Protein AF-A0A1G0K2V5-F1 (afdb_monomer_lite)

Secondary structure (DSSP, 8-state):
-EEEEEE--S---------PPPPPSSBTTTB-SSHHHHHHHHHHHHHT----SSS--SEEEEE-S-HHHHHHHHHHHHHTTGGGGGG---EEE-

Sequence (94 aa):
MGVIMALINGDIRLSGLGGSVRRPAVAGSFYPADPGLLAENLKLLLEQTHPAGQGMPKMLIAPHAGYVYSGPVAASAYALLRARAALIRRVVLL

Foldseek 3Di:
DWKKKFFDPDDDDPPDDPDDDDDDPQDPPQADVDPVRRVVLLVVLLVPEDAPDDDQDRMFIAHDGRCVVGVNVRSSRVNSCVVPVVSGPDMDID

Structure (mmCIF, N/CA/C/O backbone):
data_AF-A0A1G0K2V5-F1
#
_entry.id   AF-A0A1G0K2V5-F1
#
loop_
_atom_site.group_PDB
_atom_site.id
_atom_site.type_symbol
_atom_site.label_atom_id
_atom_site.label_alt_id
_atom_site.label_comp_id
_atom_site.label_asym_id
_atom_site.label_entity_id
_atom_site.label_seq_id
_atom_site.pdbx_PDB_ins_code
_atom_site.Cartn_x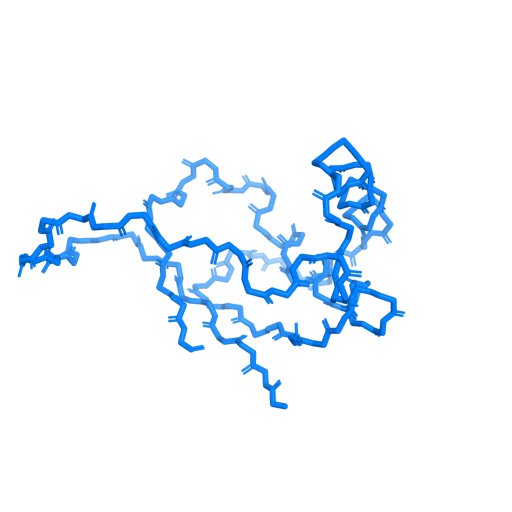
_atom_site.Cartn_y
_atom_site.Cartn_z
_atom_site.occupancy
_atom_site.B_iso_or_equiv
_atom_site.auth_seq_id
_atom_site.auth_comp_id
_atom_site.auth_asym_id
_atom_site.auth_atom_id
_atom_site.pdbx_PDB_model_num
ATOM 1 N N . MET A 1 1 ? -5.814 11.304 -9.568 1.00 42.03 1 MET A N 1
ATOM 2 C CA . MET A 1 1 ? -7.080 10.960 -8.889 1.00 42.03 1 MET A CA 1
ATOM 3 C C . MET A 1 1 ? -6.745 9.951 -7.792 1.00 42.03 1 MET A C 1
ATOM 5 O O . MET A 1 1 ? -5.641 9.430 -7.815 1.00 42.03 1 MET A O 1
ATOM 9 N N . GLY A 1 2 ? -7.550 9.792 -6.745 1.00 51.84 2 GLY A N 1
ATOM 10 C CA . GLY A 1 2 ? -7.268 8.834 -5.662 1.00 51.84 2 GLY A CA 1
ATOM 11 C C . GLY A 1 2 ? -7.980 7.514 -5.930 1.00 51.84 2 GLY A C 1
ATOM 12 O O . GLY A 1 2 ? -9.035 7.526 -6.552 1.00 51.84 2 GLY A O 1
ATOM 13 N N . VAL A 1 3 ? -7.422 6.397 -5.477 1.00 64.75 3 VAL A N 1
ATOM 14 C CA . VAL A 1 3 ? -8.158 5.134 -5.363 1.00 64.75 3 VAL A CA 1
ATOM 15 C C . VAL A 1 3 ? -8.848 5.118 -4.005 1.00 64.75 3 VAL A C 1
ATOM 17 O O . VAL A 1 3 ? -8.239 5.452 -2.982 1.00 64.75 3 VAL A O 1
ATOM 20 N N . ILE A 1 4 ? -10.129 4.755 -4.001 1.00 66.25 4 ILE A N 1
ATOM 21 C CA . ILE A 1 4 ? -10.936 4.683 -2.783 1.00 66.25 4 ILE A CA 1
ATOM 22 C C . ILE A 1 4 ? -11.072 3.212 -2.388 1.00 66.25 4 ILE A C 1
ATOM 24 O O . ILE A 1 4 ? -11.493 2.371 -3.178 1.00 66.25 4 ILE A O 1
ATOM 28 N N . MET A 1 5 ? -10.714 2.897 -1.146 1.00 79.81 5 MET A N 1
ATOM 29 C CA . MET A 1 5 ? -10.815 1.558 -0.572 1.00 79.81 5 MET A CA 1
ATOM 30 C C . MET A 1 5 ? -11.838 1.576 0.563 1.00 79.81 5 MET A C 1
ATOM 32 O O . MET A 1 5 ? -11.614 2.213 1.590 1.00 79.81 5 MET A O 1
ATOM 36 N N . ALA A 1 6 ? -12.945 0.853 0.418 1.00 68.12 6 ALA A N 1
ATOM 37 C CA . ALA A 1 6 ? -13.927 0.652 1.481 1.00 68.12 6 ALA A CA 1
ATOM 38 C C . ALA A 1 6 ? -13.705 -0.694 2.195 1.00 68.12 6 ALA A C 1
ATOM 40 O O . ALA A 1 6 ? -13.495 -1.730 1.559 1.00 68.12 6 ALA A O 1
ATOM 41 N N . LEU A 1 7 ? -13.770 -0.679 3.529 1.00 75.00 7 LEU A N 1
ATOM 42 C CA . LEU A 1 7 ? -13.586 -1.840 4.403 1.00 75.00 7 LEU A CA 1
ATOM 43 C C . LEU A 1 7 ? -14.935 -2.286 4.957 1.00 75.00 7 LEU A C 1
ATOM 45 O O . LEU A 1 7 ? -15.555 -1.586 5.763 1.00 75.00 7 LEU A O 1
ATOM 49 N N . ILE A 1 8 ? -15.398 -3.457 4.528 1.00 64.38 8 ILE A N 1
ATOM 50 C CA . ILE A 1 8 ? -16.779 -3.881 4.765 1.00 64.38 8 ILE A CA 1
ATOM 51 C C . ILE A 1 8 ? -16.810 -5.081 5.707 1.00 64.38 8 ILE A C 1
ATOM 53 O O . ILE A 1 8 ? -16.322 -6.166 5.395 1.00 64.38 8 ILE A O 1
ATOM 57 N N . ASN A 1 9 ? -17.455 -4.890 6.858 1.00 55.88 9 ASN A N 1
ATOM 58 C CA . ASN A 1 9 ? -17.807 -5.958 7.791 1.00 55.88 9 ASN A CA 1
ATOM 59 C C . ASN A 1 9 ? -19.282 -6.336 7.563 1.00 55.88 9 ASN A C 1
ATOM 61 O O . ASN A 1 9 ? -20.144 -5.903 8.318 1.00 55.88 9 ASN A O 1
ATOM 65 N N . GLY A 1 10 ? -19.591 -7.064 6.485 1.00 58.44 10 GLY A N 1
ATOM 66 C CA . GLY A 1 10 ? -20.970 -7.445 6.138 1.00 58.44 10 GLY A CA 1
ATOM 67 C C . GLY A 1 10 ? -21.080 -8.196 4.808 1.00 58.44 10 GLY A C 1
ATOM 68 O O . GLY A 1 10 ? -20.112 -8.228 4.048 1.00 58.44 10 GLY A O 1
ATOM 69 N N . ASP A 1 11 ? -22.240 -8.810 4.538 1.00 53.56 11 ASP A N 1
ATOM 70 C CA . ASP A 1 11 ? -22.451 -9.718 3.405 1.00 53.56 11 ASP A CA 1
ATOM 71 C C . ASP A 1 11 ? -22.791 -9.038 2.074 1.00 53.56 11 ASP A C 1
ATOM 73 O O . ASP A 1 11 ? -23.948 -8.964 1.679 1.00 53.56 11 ASP A O 1
ATOM 77 N N . ILE A 1 12 ? -21.767 -8.606 1.329 1.00 59.84 12 ILE A N 1
ATOM 78 C CA . ILE A 1 12 ? -21.913 -8.349 -0.113 1.00 59.84 12 ILE A CA 1
ATOM 79 C C . ILE A 1 12 ? -21.734 -9.674 -0.856 1.00 59.84 12 ILE A C 1
ATOM 81 O O . ILE A 1 12 ? -20.644 -10.253 -0.846 1.00 59.84 12 ILE A O 1
ATOM 85 N N . ARG A 1 13 ? -22.808 -10.166 -1.485 1.00 54.66 13 ARG A N 1
ATOM 86 C CA . ARG A 1 13 ? -22.769 -11.339 -2.366 1.00 54.66 13 ARG A CA 1
ATOM 87 C C . ARG A 1 13 ? -22.438 -10.897 -3.791 1.00 54.66 13 ARG A C 1
ATOM 89 O O . ARG A 1 13 ? -23.297 -10.383 -4.495 1.00 54.66 13 ARG A O 1
ATOM 96 N N . LEU A 1 14 ? -21.199 -11.127 -4.221 1.00 59.81 14 LEU A N 1
ATOM 97 C CA . LEU A 1 14 ? -20.811 -11.051 -5.633 1.00 59.81 14 LEU A CA 1
ATOM 98 C C . LEU A 1 14 ? -21.206 -12.373 -6.311 1.00 59.81 14 LEU A C 1
ATOM 100 O O . LEU A 1 14 ? -20.391 -13.280 -6.458 1.00 59.81 14 LEU A O 1
ATOM 104 N N . SER A 1 15 ? -22.484 -12.538 -6.646 1.00 46.75 15 SER A N 1
ATOM 105 C CA . SER A 1 15 ? -22.954 -13.711 -7.388 1.00 46.75 15 SER A CA 1
ATOM 106 C C . SER A 1 15 ? -22.590 -13.572 -8.870 1.00 46.75 15 SER A C 1
ATOM 108 O O . SER A 1 15 ? -23.230 -12.788 -9.567 1.00 46.75 15 SER A O 1
ATOM 110 N N . GLY A 1 16 ? -21.590 -14.329 -9.351 1.00 55.62 16 GLY A N 1
ATOM 111 C CA . GLY A 1 16 ? -21.422 -14.568 -10.797 1.00 55.62 16 GLY A CA 1
ATOM 112 C C . GLY A 1 16 ? -20.016 -14.562 -11.417 1.00 55.62 16 GLY A C 1
ATOM 113 O O . GLY A 1 16 ? -19.903 -14.138 -12.560 1.00 55.62 16 GLY A O 1
ATOM 114 N N . LEU A 1 17 ? -18.942 -15.024 -10.760 1.00 59.47 17 LEU A N 1
ATOM 115 C CA . LEU A 1 17 ? -17.610 -15.062 -11.398 1.00 59.47 17 LEU A CA 1
ATOM 116 C C . LEU A 1 17 ? -17.007 -16.474 -11.431 1.00 59.47 17 LEU A C 1
ATOM 118 O O . LEU A 1 17 ? -16.377 -16.916 -10.474 1.00 59.47 17 LEU A O 1
ATOM 122 N N . GLY A 1 18 ? -17.137 -17.156 -12.573 1.00 62.06 18 GLY A N 1
ATOM 123 C CA . GLY A 1 18 ? -16.152 -18.156 -12.996 1.00 62.06 18 GLY A CA 1
ATOM 124 C C . GLY A 1 18 ? -14.849 -17.420 -13.317 1.00 62.06 18 GLY A C 1
ATOM 125 O O . GLY A 1 18 ? -14.743 -16.766 -14.350 1.00 62.06 18 GLY A O 1
ATOM 126 N N . GLY A 1 19 ? -13.910 -17.394 -12.371 1.00 64.38 19 GLY A N 1
ATOM 127 C CA . GLY A 1 19 ? -12.823 -16.413 -12.368 1.00 64.38 19 GLY A CA 1
ATOM 128 C C . GLY A 1 19 ? -11.653 -16.762 -13.289 1.00 64.38 19 GLY A C 1
ATOM 129 O O . GLY A 1 19 ? -10.852 -17.635 -12.969 1.00 64.38 19 GLY A O 1
ATOM 130 N N . SER A 1 20 ? -11.484 -16.015 -14.382 1.00 85.50 20 SER A N 1
ATOM 131 C CA . SER A 1 20 ? -10.195 -15.909 -15.075 1.00 85.50 20 SER A CA 1
ATOM 132 C C . SER A 1 20 ? -9.219 -15.081 -14.230 1.00 85.50 20 SER A C 1
ATOM 134 O O . SER A 1 20 ? -9.574 -13.996 -13.764 1.00 85.50 20 SER A O 1
ATOM 136 N N . VAL A 1 21 ? -7.982 -15.548 -14.053 1.00 88.88 21 VAL A N 1
ATOM 137 C CA . VAL A 1 21 ? -6.956 -14.803 -13.305 1.00 88.88 21 VAL A CA 1
ATOM 138 C C . VAL A 1 21 ? -6.544 -13.547 -14.082 1.00 88.88 21 VAL A C 1
ATOM 140 O O . VAL A 1 21 ? -5.977 -13.639 -15.171 1.00 88.88 21 VAL A O 1
ATOM 143 N N . ARG A 1 22 ? -6.780 -12.358 -13.510 1.00 90.56 22 ARG A N 1
ATOM 144 C CA . ARG A 1 22 ? -6.283 -11.083 -14.052 1.00 90.56 22 ARG A CA 1
ATOM 145 C C . ARG A 1 22 ? -4.817 -10.891 -13.665 1.00 90.56 22 ARG A C 1
ATOM 147 O O . ARG A 1 22 ? -4.503 -10.764 -12.485 1.00 90.56 22 ARG A O 1
ATOM 154 N N . ARG A 1 23 ? -3.921 -10.828 -14.654 1.00 93.56 23 ARG A N 1
ATOM 155 C CA . ARG A 1 23 ? -2.493 -10.561 -14.416 1.00 93.56 23 ARG A CA 1
ATOM 156 C C . ARG A 1 23 ? -2.240 -9.082 -14.060 1.00 93.56 23 ARG A C 1
ATOM 158 O O . ARG A 1 23 ? -2.973 -8.216 -14.550 1.00 93.56 23 ARG A O 1
ATOM 165 N N . PRO A 1 24 ? -1.213 -8.771 -13.245 1.00 93.25 24 PRO A N 1
ATOM 166 C CA . PRO A 1 24 ? -0.803 -7.394 -12.969 1.00 93.25 24 PRO A CA 1
ATOM 167 C C . PRO A 1 24 ? -0.391 -6.662 -14.254 1.00 93.25 24 PRO A C 1
ATOM 169 O O . PRO A 1 24 ? 0.518 -7.100 -14.949 1.00 93.25 24 PRO A O 1
ATOM 172 N N . ALA A 1 25 ? -1.050 -5.544 -14.571 1.00 96.12 25 ALA A N 1
ATOM 173 C CA . ALA A 1 25 ? -0.822 -4.817 -15.827 1.00 96.12 25 ALA A CA 1
ATOM 174 C C . ALA A 1 25 ? 0.327 -3.791 -15.767 1.00 96.12 25 ALA A C 1
ATOM 176 O O . ALA A 1 25 ? 0.791 -3.338 -16.807 1.00 96.12 25 ALA A O 1
ATOM 177 N N . VAL A 1 26 ? 0.760 -3.401 -14.561 1.00 97.00 26 VAL A N 1
ATOM 178 C CA . VAL A 1 26 ? 1.739 -2.312 -14.332 1.00 97.00 26 VAL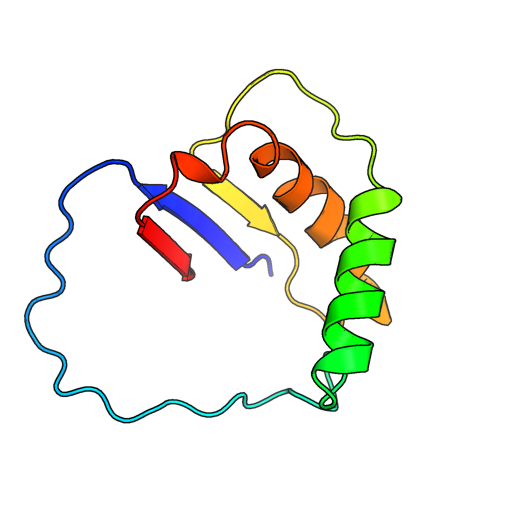 A CA 1
ATOM 179 C C . VAL A 1 26 ? 2.915 -2.730 -13.437 1.00 97.00 26 VAL A C 1
ATOM 181 O O . VAL A 1 26 ? 3.678 -1.891 -12.955 1.00 97.00 26 VAL A O 1
ATOM 184 N N . ALA A 1 27 ? 3.063 -4.034 -13.195 1.00 97.19 27 ALA A N 1
ATOM 185 C CA . ALA A 1 27 ? 4.236 -4.573 -12.518 1.00 97.19 27 ALA A CA 1
ATOM 186 C C . ALA A 1 27 ? 5.486 -4.322 -13.379 1.00 97.19 27 ALA A C 1
ATOM 188 O O . ALA A 1 27 ? 5.465 -4.539 -14.588 1.00 97.19 27 ALA A O 1
ATOM 189 N N . GLY A 1 28 ? 6.558 -3.833 -12.763 1.00 97.25 28 GLY A N 1
ATOM 190 C CA . GLY A 1 28 ? 7.791 -3.411 -13.432 1.00 97.25 28 GLY A CA 1
ATOM 191 C C . GLY A 1 28 ? 7.816 -1.940 -13.862 1.00 97.25 28 GLY A C 1
ATOM 192 O O . GLY A 1 28 ? 8.902 -1.414 -14.078 1.00 97.25 28 GLY A O 1
ATOM 193 N N . SER A 1 29 ? 6.666 -1.257 -13.940 1.00 96.81 29 SER A N 1
ATOM 194 C CA . SER A 1 29 ? 6.598 0.176 -14.273 1.00 96.81 29 SER A CA 1
ATOM 195 C C . SER A 1 29 ? 6.143 1.043 -13.099 1.00 96.81 29 SER A C 1
ATOM 197 O O . SER A 1 29 ? 6.758 2.067 -12.816 1.00 96.81 29 SER A O 1
ATOM 199 N N . PHE A 1 30 ? 5.091 0.641 -12.381 1.00 97.31 30 PHE A N 1
ATOM 200 C CA . PHE A 1 30 ? 4.568 1.400 -11.234 1.00 97.31 30 PHE A CA 1
ATOM 201 C C . PHE A 1 30 ? 5.173 0.933 -9.909 1.00 97.31 30 PHE A C 1
ATOM 203 O O . PHE A 1 30 ? 5.336 1.721 -8.979 1.00 97.31 30 PHE A O 1
ATOM 210 N N . TYR A 1 31 ? 5.494 -0.350 -9.819 1.00 97.62 31 TYR A N 1
ATOM 211 C CA . TYR A 1 31 ? 6.103 -1.001 -8.665 1.00 97.62 31 TYR A CA 1
ATOM 212 C C . TYR A 1 31 ? 6.965 -2.174 -9.154 1.00 97.62 31 TYR A C 1
ATOM 214 O O . TYR A 1 31 ? 6.773 -2.619 -10.289 1.00 97.62 31 TYR A O 1
ATOM 222 N N . PRO A 1 32 ? 7.908 -2.688 -8.345 1.00 98.00 32 PRO A N 1
ATOM 223 C CA . PRO A 1 32 ? 8.761 -3.804 -8.751 1.00 98.00 32 PRO A CA 1
ATOM 224 C C . PRO A 1 32 ? 7.968 -5.017 -9.246 1.00 98.00 32 PRO A C 1
ATOM 226 O O . PRO A 1 32 ? 6.989 -5.419 -8.622 1.00 98.00 32 PRO A O 1
ATOM 229 N N . ALA A 1 33 ? 8.397 -5.609 -10.364 1.00 97.75 33 ALA A N 1
ATOM 230 C CA . ALA A 1 33 ? 7.823 -6.868 -10.844 1.00 97.75 33 ALA A CA 1
ATOM 231 C C . ALA A 1 33 ? 8.267 -8.070 -9.998 1.00 97.75 33 ALA A C 1
ATOM 233 O O . ALA A 1 33 ? 7.533 -9.051 -9.901 1.00 97.75 33 ALA A O 1
ATOM 234 N N . ASP A 1 34 ? 9.453 -7.982 -9.390 1.00 98.25 34 ASP A N 1
ATOM 235 C CA . ASP A 1 34 ? 9.953 -8.999 -8.475 1.00 98.25 34 ASP A CA 1
ATOM 236 C C . ASP A 1 34 ? 9.170 -8.962 -7.147 1.00 98.25 34 ASP A C 1
ATOM 238 O O . ASP A 1 34 ? 9.098 -7.906 -6.505 1.00 98.25 34 ASP A O 1
ATOM 242 N N . PRO A 1 35 ? 8.572 -10.087 -6.720 1.00 97.19 35 PRO A N 1
ATOM 243 C CA . PRO A 1 35 ? 7.749 -10.124 -5.517 1.00 97.19 35 PRO A CA 1
ATOM 244 C C . PRO A 1 35 ? 8.555 -9.932 -4.225 1.00 97.19 35 PRO A C 1
ATOM 246 O O . PRO A 1 35 ? 8.008 -9.390 -3.264 1.00 97.19 35 PRO A O 1
ATOM 249 N N . GLY A 1 36 ? 9.828 -10.345 -4.187 1.00 98.31 36 GLY A N 1
ATOM 250 C CA . GLY A 1 36 ? 10.698 -10.161 -3.023 1.00 98.31 36 GLY A CA 1
ATOM 251 C C . GLY A 1 36 ? 11.003 -8.684 -2.796 1.00 98.31 36 GLY A C 1
ATOM 252 O O . GLY A 1 36 ? 10.706 -8.138 -1.733 1.00 98.31 36 GLY A O 1
ATOM 253 N N . LEU A 1 37 ? 11.465 -8.007 -3.845 1.00 98.12 37 LEU A N 1
ATOM 254 C CA . LEU A 1 37 ? 11.738 -6.574 -3.840 1.00 98.12 37 LEU A CA 1
ATOM 255 C C . LEU A 1 37 ? 10.474 -5.749 -3.567 1.00 98.12 37 LEU A C 1
ATOM 257 O O . LEU A 1 37 ? 10.515 -4.743 -2.857 1.00 98.12 37 LEU A O 1
ATOM 261 N N . LEU A 1 38 ? 9.325 -6.167 -4.108 1.00 97.94 38 LEU A N 1
ATOM 262 C CA . LEU A 1 38 ? 8.045 -5.530 -3.806 1.00 97.94 38 LEU A CA 1
ATOM 263 C C . LEU A 1 38 ? 7.709 -5.625 -2.310 1.00 97.94 38 LEU A C 1
ATOM 265 O O . LEU A 1 38 ? 7.300 -4.626 -1.716 1.00 97.94 38 LEU A O 1
ATOM 269 N N . ALA A 1 39 ? 7.884 -6.799 -1.699 1.00 98.06 39 ALA A N 1
ATOM 270 C CA . ALA A 1 39 ? 7.597 -7.011 -0.283 1.00 98.06 39 ALA A CA 1
ATOM 271 C C . ALA A 1 39 ? 8.526 -6.193 0.627 1.00 98.06 39 ALA A C 1
ATOM 273 O O . ALA A 1 39 ? 8.051 -5.566 1.576 1.00 98.06 39 ALA A O 1
ATOM 274 N N . GLU A 1 40 ? 9.823 -6.147 0.318 1.00 98.25 40 GLU A N 1
ATOM 275 C CA . GLU A 1 40 ? 10.802 -5.334 1.049 1.00 98.25 40 GLU A CA 1
ATOM 276 C C . GLU A 1 40 ? 10.471 -3.842 0.974 1.00 98.25 40 GLU A C 1
ATOM 278 O O . GLU A 1 40 ? 10.411 -3.168 2.005 1.00 98.25 40 GLU A O 1
ATOM 283 N N . ASN A 1 41 ? 10.156 -3.341 -0.224 1.00 97.50 41 ASN A N 1
ATOM 284 C CA . ASN A 1 41 ? 9.746 -1.951 -0.410 1.00 97.50 41 ASN A CA 1
ATOM 285 C C . ASN A 1 41 ? 8.480 -1.617 0.384 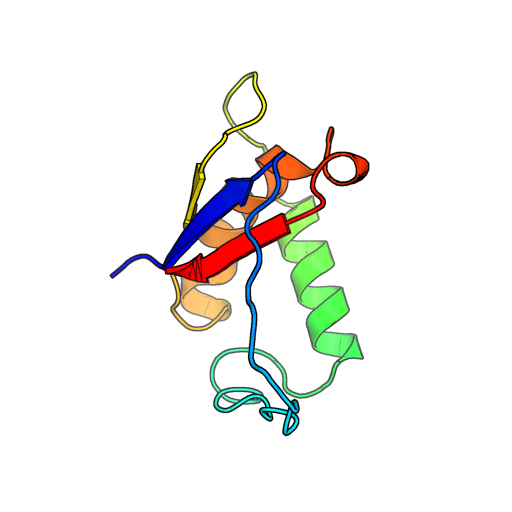1.00 97.50 41 ASN A C 1
ATOM 287 O O . ASN A 1 41 ? 8.422 -0.583 1.045 1.00 97.50 41 ASN A O 1
ATOM 291 N N . LEU A 1 42 ? 7.464 -2.485 0.350 1.00 96.75 42 LEU A N 1
ATOM 292 C CA . LEU A 1 42 ? 6.234 -2.282 1.118 1.00 96.75 42 LEU A CA 1
ATOM 293 C C . LEU A 1 42 ? 6.492 -2.284 2.626 1.00 96.75 42 LEU A C 1
ATOM 295 O O . LEU A 1 42 ? 5.932 -1.450 3.338 1.00 96.75 42 LEU A O 1
ATOM 299 N N . LYS A 1 43 ? 7.344 -3.192 3.114 1.00 97.31 43 LYS A N 1
ATOM 300 C CA . LYS A 1 43 ? 7.740 -3.243 4.523 1.00 97.31 43 LYS A CA 1
ATOM 301 C C . LYS A 1 43 ? 8.396 -1.929 4.944 1.00 97.31 43 LYS A C 1
ATOM 303 O O . LYS A 1 43 ? 7.932 -1.322 5.905 1.00 97.31 43 LYS A O 1
ATOM 308 N N . LEU A 1 44 ? 9.396 -1.470 4.190 1.00 97.19 44 LEU A N 1
ATOM 309 C CA . LEU A 1 44 ? 10.105 -0.221 4.462 1.00 97.19 44 LEU A CA 1
ATOM 310 C C . LEU A 1 44 ? 9.147 0.977 4.474 1.00 97.19 44 LEU A C 1
ATOM 312 O O . LEU A 1 44 ? 9.133 1.750 5.430 1.00 97.19 44 LEU A O 1
ATOM 316 N N . LEU A 1 45 ? 8.309 1.095 3.439 1.00 96.75 45 LEU A N 1
ATOM 317 C CA . LEU A 1 45 ? 7.328 2.170 3.329 1.00 96.75 45 LEU A CA 1
ATOM 318 C C . LEU A 1 45 ? 6.381 2.193 4.530 1.00 96.75 45 LEU A C 1
ATOM 320 O O . LEU A 1 45 ? 6.111 3.267 5.049 1.00 96.75 45 LEU A O 1
ATOM 324 N N . LEU A 1 46 ? 5.888 1.035 4.984 1.00 95.19 46 LEU A N 1
ATOM 325 C CA . LEU A 1 46 ? 4.976 0.938 6.129 1.00 95.19 46 LEU A CA 1
ATOM 326 C C . LEU A 1 46 ? 5.672 1.199 7.472 1.00 95.19 46 LEU A C 1
ATOM 328 O O . LEU A 1 46 ? 5.054 1.777 8.364 1.00 95.19 46 LEU A O 1
ATOM 332 N N . GLU A 1 47 ? 6.923 0.773 7.643 1.00 95.06 47 GLU A N 1
ATOM 333 C CA . GLU A 1 47 ? 7.704 0.992 8.870 1.00 95.06 47 GLU A CA 1
ATOM 334 C C . GLU A 1 47 ? 8.058 2.467 9.089 1.00 95.06 47 GLU A C 1
ATOM 336 O O . GLU A 1 47 ? 8.137 2.913 10.229 1.00 95.06 47 GLU A O 1
ATOM 341 N N . GLN A 1 48 ? 8.195 3.239 8.011 1.00 93.88 48 GLN A N 1
ATOM 342 C CA . GLN A 1 48 ? 8.477 4.677 8.055 1.00 93.88 48 GLN A CA 1
ATOM 343 C C . GLN A 1 48 ? 7.244 5.544 8.365 1.00 93.88 48 GLN A C 1
ATOM 345 O O . GLN A 1 48 ? 7.342 6.770 8.417 1.00 93.88 48 GLN A O 1
ATOM 350 N N . THR A 1 49 ? 6.065 4.940 8.544 1.00 91.69 49 THR A N 1
ATOM 351 C CA . THR A 1 49 ? 4.831 5.693 8.789 1.00 91.69 49 THR A CA 1
ATOM 352 C C . THR A 1 49 ? 4.581 5.938 10.269 1.00 91.69 49 THR A C 1
ATOM 354 O O . THR A 1 49 ? 4.686 5.046 11.109 1.00 91.69 49 THR A O 1
ATOM 357 N N . HIS A 1 50 ? 4.126 7.151 10.569 1.00 85.56 50 HIS A N 1
ATOM 358 C CA . HIS A 1 50 ? 3.569 7.517 11.865 1.00 85.56 50 HIS A CA 1
ATOM 359 C C . HIS A 1 50 ? 2.108 7.930 11.653 1.00 85.56 50 HIS A C 1
ATOM 361 O O . HIS A 1 50 ? 1.844 9.092 11.337 1.00 85.56 50 HIS A O 1
ATOM 367 N N . PRO A 1 51 ? 1.151 6.985 11.720 1.00 74.31 51 PRO A N 1
ATOM 368 C CA . PRO A 1 51 ? -0.247 7.290 11.449 1.00 74.31 51 PRO A CA 1
ATOM 369 C C . PRO A 1 51 ? -0.780 8.350 12.420 1.00 74.31 51 PRO A C 1
ATOM 371 O O . PRO A 1 51 ? -0.765 8.167 13.637 1.00 74.31 51 PRO A O 1
ATOM 374 N N . ALA A 1 52 ? -1.272 9.459 11.867 1.00 69.06 52 ALA A N 1
ATOM 375 C CA .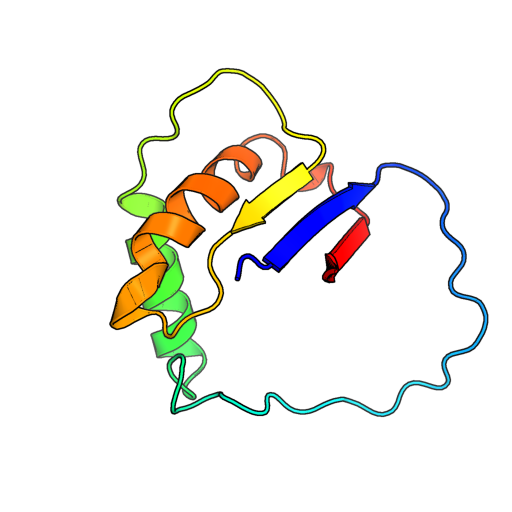 ALA A 1 52 ? -1.952 10.498 12.624 1.00 69.06 52 A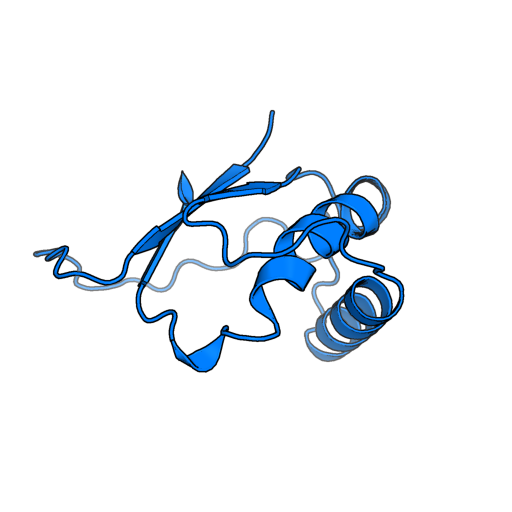LA A CA 1
ATOM 376 C C . ALA A 1 52 ? -3.438 10.135 12.754 1.00 69.06 52 ALA A C 1
ATOM 378 O O . ALA A 1 52 ? -4.156 10.056 11.759 1.00 69.06 52 ALA A O 1
ATOM 379 N N . GLY A 1 53 ? -3.900 9.914 13.983 1.00 67.12 53 GLY A N 1
ATOM 380 C CA . GLY A 1 53 ? -5.311 9.673 14.283 1.00 67.12 53 GLY A CA 1
ATOM 381 C C . GLY A 1 53 ? -5.552 8.437 15.142 1.00 67.12 53 GLY A C 1
ATOM 382 O O . GLY A 1 53 ? -4.785 7.477 15.134 1.00 67.12 53 GLY A O 1
ATOM 383 N N . GLN A 1 54 ? -6.649 8.472 15.898 1.00 61.66 54 GLN A N 1
ATOM 384 C CA . GLN A 1 54 ? -7.110 7.353 16.710 1.00 61.66 54 GLN A CA 1
ATOM 385 C C . GLN A 1 54 ? -8.408 6.808 16.115 1.00 61.66 54 GLN A C 1
ATOM 387 O O . GLN A 1 54 ? -9.415 7.508 16.058 1.00 61.66 54 GLN A O 1
ATOM 392 N N . GLY A 1 55 ? -8.391 5.562 15.640 1.00 73.19 55 GLY A N 1
ATOM 393 C CA . GLY A 1 55 ? -9.587 4.908 15.112 1.00 73.19 55 GLY A CA 1
ATOM 394 C C . GLY A 1 55 ? -9.299 3.898 14.010 1.00 73.19 55 GLY A C 1
ATOM 395 O O . GLY A 1 55 ? -8.187 3.795 13.506 1.00 73.19 55 GLY A O 1
ATOM 396 N N . MET A 1 56 ? -10.329 3.136 13.641 1.00 79.69 56 MET A N 1
ATOM 397 C CA . MET A 1 56 ? -10.296 2.255 12.474 1.00 79.69 56 MET A CA 1
ATOM 398 C C . MET A 1 56 ? -11.183 2.872 11.396 1.00 79.69 56 MET A C 1
ATOM 400 O O . MET A 1 56 ? -12.408 2.858 11.563 1.00 79.69 56 MET A O 1
ATOM 404 N N . PRO A 1 57 ? -10.604 3.427 10.322 1.00 87.19 57 PRO A N 1
ATOM 405 C CA . PRO A 1 57 ? -11.401 4.009 9.258 1.00 87.19 57 PRO A CA 1
ATOM 406 C C . PRO A 1 57 ? -12.253 2.928 8.585 1.00 87.19 57 PRO A C 1
ATOM 408 O O . PRO A 1 57 ? -11.823 1.788 8.414 1.00 87.19 57 PRO A O 1
ATOM 411 N N . LYS A 1 58 ? -13.477 3.289 8.191 1.00 87.12 58 LYS A N 1
ATOM 412 C CA . LYS A 1 58 ? -14.321 2.448 7.324 1.00 87.12 58 LYS A CA 1
ATOM 413 C C . LYS A 1 58 ? -13.936 2.568 5.849 1.00 87.12 58 LYS A C 1
ATOM 415 O O . LYS A 1 58 ? -14.264 1.686 5.063 1.00 87.12 58 LYS A O 1
ATOM 420 N N . MET A 1 59 ? -13.242 3.643 5.485 1.00 89.94 59 MET A N 1
ATOM 421 C CA . MET A 1 59 ? -12.813 3.939 4.126 1.00 89.94 59 MET A CA 1
ATOM 422 C C . MET A 1 59 ? -11.449 4.628 4.152 1.00 89.94 59 MET A C 1
ATOM 424 O O . MET A 1 59 ? -11.204 5.475 5.011 1.00 89.94 59 MET A O 1
ATOM 428 N N . LEU A 1 60 ? -10.585 4.272 3.209 1.00 91.12 60 LEU A N 1
ATOM 429 C CA . LEU A 1 60 ? -9.321 4.940 2.938 1.00 91.12 60 LEU A CA 1
ATOM 430 C C . LEU A 1 60 ? -9.361 5.573 1.551 1.00 91.12 60 LEU A C 1
ATOM 432 O O . LEU A 1 60 ? -9.971 5.037 0.626 1.00 91.12 60 LEU A O 1
ATOM 436 N N . ILE A 1 61 ? -8.657 6.689 1.408 1.00 92.94 61 ILE A N 1
ATOM 437 C CA . ILE A 1 61 ? -8.351 7.295 0.116 1.00 92.94 61 ILE A CA 1
ATOM 438 C C . ILE A 1 61 ? -6.834 7.273 -0.007 1.00 92.94 61 ILE A C 1
ATOM 440 O O . ILE A 1 61 ? -6.141 7.821 0.849 1.00 92.94 61 ILE A O 1
ATOM 444 N N . ALA A 1 62 ? -6.324 6.617 -1.045 1.00 94.38 62 ALA A N 1
ATOM 445 C CA . ALA A 1 62 ? -4.894 6.491 -1.290 1.00 94.38 62 ALA A CA 1
ATOM 446 C C . ALA A 1 62 ? -4.554 6.926 -2.725 1.00 94.38 62 ALA A C 1
ATOM 448 O O . ALA A 1 62 ? -5.329 6.681 -3.652 1.00 94.38 62 ALA A O 1
ATOM 449 N N . PRO A 1 63 ? -3.409 7.583 -2.954 1.00 96.31 63 PRO A N 1
ATOM 450 C CA . PRO A 1 63 ? -2.943 7.877 -4.306 1.00 96.31 63 PRO A CA 1
ATOM 451 C C . PRO A 1 63 ? -2.555 6.592 -5.058 1.00 96.31 63 PRO A C 1
ATOM 453 O O . PRO A 1 63 ? -2.174 5.598 -4.445 1.00 96.31 63 PRO A O 1
ATOM 456 N N . HIS A 1 64 ? -2.618 6.626 -6.392 1.00 95.62 64 HIS A N 1
ATOM 457 C CA . HIS A 1 64 ? -2.423 5.445 -7.251 1.00 95.62 64 HIS A CA 1
ATOM 458 C C . HIS A 1 64 ? -1.296 5.594 -8.290 1.00 95.62 64 HIS A C 1
ATOM 460 O O . HIS A 1 64 ? -1.292 4.909 -9.316 1.00 95.62 64 HIS A O 1
ATOM 466 N N . ALA A 1 65 ? -0.377 6.538 -8.085 1.00 96.00 65 ALA A N 1
ATOM 467 C CA . ALA A 1 65 ? 0.792 6.678 -8.947 1.00 96.00 65 ALA A CA 1
ATOM 468 C C . ALA A 1 65 ? 1.836 5.587 -8.632 1.00 96.00 65 ALA A C 1
ATOM 470 O O . ALA A 1 65 ? 1.666 4.777 -7.717 1.00 96.00 65 ALA A O 1
ATOM 471 N N . GLY A 1 66 ? 2.926 5.555 -9.403 1.00 96.81 66 GLY A N 1
ATOM 472 C CA . GLY A 1 66 ? 4.049 4.663 -9.114 1.00 96.81 66 GLY A CA 1
ATOM 473 C C . GLY A 1 66 ? 4.609 4.875 -7.699 1.00 96.81 66 GLY A C 1
ATOM 474 O O . GLY A 1 66 ? 4.574 5.987 -7.165 1.00 96.81 66 GLY A O 1
ATOM 475 N N . TYR A 1 67 ? 5.143 3.813 -7.092 1.00 96.69 67 TYR A N 1
ATOM 476 C CA . TYR A 1 67 ? 5.569 3.795 -5.685 1.00 96.69 67 TYR A CA 1
ATOM 477 C C . TYR A 1 67 ? 6.637 4.844 -5.364 1.00 96.69 67 TYR A C 1
ATOM 479 O O . TYR A 1 67 ? 6.602 5.426 -4.285 1.00 96.69 67 TYR A O 1
ATOM 487 N N . VAL A 1 68 ? 7.520 5.153 -6.315 1.00 96.00 68 VAL A N 1
ATOM 488 C CA . VAL A 1 68 ? 8.514 6.235 -6.194 1.00 96.00 68 VAL A CA 1
ATOM 489 C C . VAL A 1 68 ? 7.889 7.618 -5.988 1.00 96.00 68 VAL A C 1
ATOM 491 O O . VAL A 1 68 ? 8.516 8.475 -5.377 1.00 96.00 68 VAL A O 1
ATOM 494 N N . TYR A 1 69 ? 6.660 7.839 -6.460 1.00 96.44 69 TYR A N 1
ATOM 495 C CA . TYR A 1 69 ? 5.967 9.122 -6.326 1.00 96.44 69 TYR A CA 1
ATOM 496 C C . TYR A 1 69 ? 4.978 9.134 -5.165 1.00 96.44 69 TYR A C 1
ATOM 498 O O . TYR A 1 69 ? 4.881 10.122 -4.444 1.00 96.44 69 TYR A O 1
ATOM 506 N N . SER A 1 70 ? 4.210 8.055 -4.996 1.00 96.88 70 SER A N 1
ATOM 507 C CA . SER A 1 70 ? 3.077 8.045 -4.066 1.00 96.88 70 SER A CA 1
ATOM 508 C C . SER A 1 70 ? 3.125 6.965 -2.993 1.00 96.88 70 SER A C 1
ATOM 510 O O . SER A 1 70 ? 2.222 6.917 -2.159 1.00 96.88 70 SER A O 1
ATOM 512 N N . GLY A 1 71 ? 4.157 6.118 -2.980 1.00 96.62 71 GLY A N 1
ATOM 513 C CA . GLY A 1 71 ? 4.319 5.026 -2.016 1.00 96.62 71 GLY A CA 1
ATOM 514 C C . GLY A 1 71 ? 4.244 5.489 -0.558 1.00 96.62 71 GLY A C 1
ATOM 515 O O . GLY A 1 71 ? 3.399 4.972 0.171 1.00 96.62 71 GLY A O 1
ATOM 516 N N . PRO A 1 72 ? 5.031 6.498 -0.132 1.00 96.06 72 PRO A N 1
ATOM 517 C CA . PRO A 1 72 ? 5.004 6.978 1.254 1.00 96.06 72 PRO A CA 1
ATOM 518 C C . PRO A 1 72 ? 3.635 7.526 1.687 1.00 96.06 72 PRO A C 1
ATOM 520 O O . PRO A 1 72 ? 3.182 7.284 2.805 1.00 96.06 72 PRO A O 1
ATOM 523 N N . VAL A 1 73 ? 2.936 8.222 0.783 1.00 95.44 73 VAL A N 1
ATOM 524 C CA . VAL A 1 73 ? 1.603 8.787 1.054 1.00 95.44 73 VAL A CA 1
ATOM 525 C C . VAL A 1 73 ? 0.538 7.691 1.114 1.00 95.44 73 VAL A C 1
ATOM 527 O O . VAL A 1 73 ? -0.327 7.724 1.981 1.00 95.44 73 VAL A O 1
ATOM 530 N N . ALA A 1 74 ? 0.593 6.694 0.229 1.00 95.81 74 ALA A N 1
ATOM 531 C CA . ALA A 1 74 ? -0.301 5.542 0.318 1.00 95.81 74 ALA A CA 1
ATOM 532 C C . ALA A 1 74 ? -0.050 4.751 1.613 1.00 95.81 74 ALA A C 1
ATOM 534 O O . ALA A 1 74 ? -1.000 4.383 2.306 1.00 95.81 74 ALA A O 1
ATOM 535 N N . ALA A 1 75 ? 1.216 4.534 1.977 1.00 95.69 75 ALA A N 1
ATOM 536 C CA . ALA A 1 75 ? 1.592 3.797 3.177 1.00 95.69 75 ALA A CA 1
ATOM 537 C C . ALA A 1 75 ? 1.010 4.425 4.450 1.00 95.69 75 ALA A C 1
ATOM 539 O O . ALA A 1 75 ? 0.503 3.690 5.296 1.00 95.69 75 ALA A O 1
ATOM 540 N N . SER A 1 76 ? 1.009 5.758 4.574 1.00 93.31 76 SER A N 1
ATOM 541 C CA . SER A 1 76 ? 0.447 6.432 5.754 1.00 93.31 76 SER A CA 1
ATOM 542 C C . SER A 1 76 ? -1.053 6.161 5.936 1.00 93.31 76 SER A C 1
ATOM 544 O O . SER A 1 76 ? -1.505 5.968 7.065 1.00 93.31 76 SER A O 1
ATOM 546 N N . ALA A 1 77 ? -1.815 6.052 4.841 1.00 92.25 77 ALA A N 1
ATOM 547 C CA . ALA A 1 77 ? -3.224 5.665 4.878 1.00 92.25 77 ALA A CA 1
ATOM 548 C C . ALA A 1 77 ? -3.401 4.186 5.264 1.00 92.25 77 ALA A C 1
ATOM 550 O O . ALA A 1 77 ? -4.196 3.864 6.148 1.00 92.25 77 ALA A O 1
ATOM 551 N N . TYR A 1 78 ? -2.641 3.278 4.643 1.00 93.12 78 TYR A N 1
ATOM 552 C CA . TYR A 1 78 ? -2.733 1.839 4.926 1.00 93.12 78 TYR A CA 1
ATOM 553 C C . TYR A 1 78 ? -2.260 1.470 6.340 1.00 93.12 78 TYR A C 1
ATOM 555 O O . TYR A 1 78 ? -2.791 0.532 6.939 1.00 93.12 78 TYR A O 1
ATOM 563 N N . ALA A 1 79 ? -1.314 2.218 6.912 1.00 92.94 79 ALA A N 1
ATOM 564 C CA . ALA A 1 79 ? -0.808 1.996 8.265 1.00 92.94 79 ALA A CA 1
ATOM 565 C C . ALA A 1 79 ? -1.903 2.084 9.341 1.00 92.94 79 ALA A C 1
ATOM 567 O O . ALA A 1 79 ? -1.845 1.353 10.333 1.00 92.94 79 ALA A O 1
ATOM 568 N N . LEU A 1 80 ? -2.951 2.886 9.109 1.00 91.12 80 LEU A N 1
ATOM 569 C CA . LEU A 1 80 ? -4.120 2.997 9.993 1.00 91.12 80 LEU A CA 1
ATOM 570 C C . LEU A 1 80 ? -4.855 1.660 10.186 1.00 91.12 80 LEU A C 1
ATOM 572 O O . LEU A 1 80 ? -5.583 1.483 11.163 1.00 91.12 80 LEU A O 1
ATOM 576 N N . LEU A 1 81 ? -4.671 0.699 9.276 1.00 89.81 81 LEU A N 1
ATOM 577 C CA . LEU A 1 81 ? -5.335 -0.601 9.346 1.00 89.81 81 LEU A CA 1
ATOM 578 C C . LEU A 1 81 ? -4.587 -1.614 10.211 1.00 89.81 81 LEU A C 1
ATOM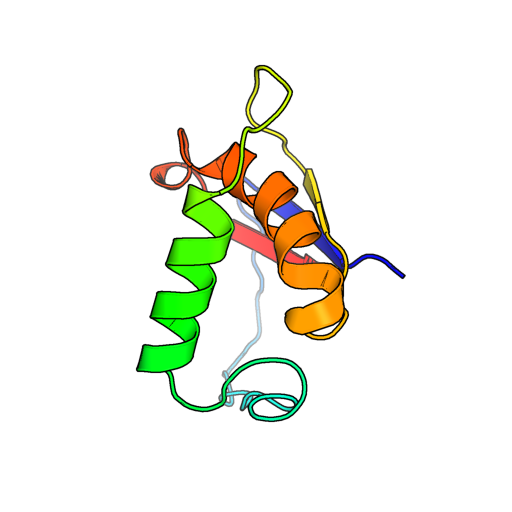 580 O O . LEU A 1 81 ? -5.192 -2.604 10.622 1.00 89.81 81 LEU A O 1
ATOM 584 N N . ARG A 1 82 ? -3.301 -1.388 10.518 1.00 87.75 82 ARG A N 1
ATOM 585 C CA . ARG A 1 82 ? -2.406 -2.394 11.119 1.00 87.75 82 ARG A CA 1
ATOM 586 C C . ARG A 1 82 ? -2.990 -3.026 12.385 1.00 87.75 82 ARG A C 1
ATOM 588 O O . ARG A 1 82 ? -3.006 -4.247 12.503 1.00 87.75 82 ARG A O 1
ATOM 595 N N . ALA A 1 83 ? -3.533 -2.216 13.295 1.00 86.25 83 ALA A N 1
ATOM 596 C CA . ALA A 1 83 ? -4.057 -2.686 14.581 1.00 86.25 83 ALA A CA 1
ATOM 597 C C . ALA A 1 83 ? -5.290 -3.605 14.467 1.00 86.25 83 ALA A C 1
ATOM 599 O O . ALA A 1 83 ? -5.612 -4.325 15.408 1.00 86.25 83 ALA A O 1
ATOM 600 N N . ARG A 1 84 ? -6.018 -3.561 13.345 1.00 85.94 84 ARG A N 1
ATOM 601 C CA . ARG A 1 84 ? -7.282 -4.293 13.154 1.00 85.94 84 ARG A CA 1
ATOM 602 C C . ARG A 1 84 ? -7.373 -4.982 11.795 1.00 85.94 84 ARG A C 1
ATOM 604 O O . ARG A 1 84 ? -8.468 -5.340 11.367 1.00 85.94 84 ARG A O 1
ATOM 611 N N . ALA A 1 85 ? -6.235 -5.211 11.140 1.00 87.75 85 ALA A N 1
ATOM 612 C CA . ALA A 1 85 ? -6.169 -5.841 9.824 1.00 87.75 85 ALA A CA 1
ATOM 613 C C . ALA A 1 85 ? -6.858 -7.215 9.821 1.00 87.75 85 ALA A C 1
ATOM 615 O O . ALA A 1 85 ? -7.618 -7.521 8.910 1.00 87.75 85 ALA A O 1
ATOM 616 N N . ALA A 1 86 ? -6.697 -7.984 10.904 1.00 89.44 86 ALA A N 1
ATOM 617 C CA . ALA A 1 86 ? -7.333 -9.290 11.089 1.00 89.44 86 ALA A CA 1
ATOM 618 C C . ALA A 1 86 ? -8.875 -9.250 11.145 1.00 89.44 86 ALA A C 1
ATOM 620 O O . ALA A 1 86 ? -9.526 -10.279 10.975 1.00 89.44 86 ALA A O 1
ATOM 621 N N . LEU A 1 87 ? -9.480 -8.081 11.388 1.00 89.19 87 LEU A N 1
ATOM 622 C CA . LEU A 1 87 ? -10.937 -7.922 11.412 1.00 89.19 87 LEU A CA 1
ATOM 623 C C . LEU A 1 87 ? -11.519 -7.647 10.018 1.00 89.19 87 LEU A C 1
ATOM 625 O O . LEU A 1 87 ? -12.724 -7.801 9.824 1.00 89.19 87 LEU A O 1
ATOM 629 N N . ILE A 1 88 ? -10.688 -7.241 9.054 1.00 89.12 88 ILE A N 1
ATOM 630 C CA . ILE A 1 88 ? -11.113 -6.896 7.697 1.00 89.12 88 ILE A CA 1
ATOM 631 C C . ILE A 1 88 ? -11.241 -8.184 6.889 1.00 89.12 88 ILE A C 1
ATOM 633 O O . ILE A 1 88 ? -10.255 -8.847 6.587 1.00 89.12 88 ILE A O 1
ATOM 637 N N . ARG A 1 89 ? -12.471 -8.525 6.505 1.00 90.25 89 ARG A N 1
ATOM 638 C CA . ARG A 1 89 ? -12.752 -9.725 5.696 1.00 90.25 89 ARG A CA 1
ATOM 639 C C . ARG A 1 89 ? -13.039 -9.414 4.235 1.00 90.25 89 ARG A C 1
ATOM 641 O O . ARG A 1 89 ? -12.940 -10.298 3.393 1.00 90.25 89 ARG A O 1
ATOM 648 N N . ARG A 1 90 ? -13.439 -8.175 3.944 1.00 90.12 90 ARG A N 1
ATOM 649 C CA . ARG A 1 90 ? -13.813 -7.720 2.606 1.00 90.12 90 ARG A CA 1
ATOM 650 C C . ARG A 1 90 ? -13.311 -6.312 2.352 1.00 90.12 90 ARG A C 1
ATOM 652 O O . ARG A 1 90 ? -13.438 -5.426 3.199 1.00 90.12 90 ARG A O 1
ATOM 659 N N . VAL A 1 91 ? -12.786 -6.142 1.147 1.00 90.31 91 VAL A N 1
ATOM 660 C CA . VAL A 1 91 ? -12.299 -4.880 0.606 1.00 90.31 91 VAL A CA 1
ATOM 661 C C . VAL A 1 91 ? -13.048 -4.619 -0.690 1.00 90.31 91 VAL A C 1
ATOM 663 O O . VAL A 1 91 ? -13.094 -5.488 -1.559 1.00 90.31 91 VAL A O 1
ATOM 666 N N . VAL A 1 92 ? -13.618 -3.426 -0.816 1.00 92.75 92 VAL A N 1
ATOM 667 C CA . VAL A 1 92 ? -14.133 -2.912 -2.086 1.00 92.75 92 VAL A CA 1
ATOM 668 C C . VAL A 1 92 ? -13.182 -1.824 -2.555 1.00 92.75 92 VAL A C 1
ATOM 670 O O . VAL A 1 92 ? -12.895 -0.892 -1.807 1.00 92.75 92 VAL A O 1
ATOM 673 N N . LEU A 1 93 ? -12.667 -1.979 -3.771 1.00 90.56 93 LEU A N 1
ATOM 674 C CA . LEU A 1 93 ? -11.790 -1.017 -4.428 1.00 90.56 93 LEU A CA 1
ATOM 675 C C . LEU A 1 93 ? -12.594 -0.321 -5.528 1.00 90.56 93 LEU A C 1
ATOM 677 O O . LEU A 1 93 ? -13.174 -1.016 -6.366 1.00 90.56 93 LEU A O 1
ATOM 681 N N . LEU A 1 94 ? -12.654 1.009 -5.482 1.00 90.06 94 LEU A N 1
ATOM 682 C CA . LEU A 1 94 ? -13.368 1.860 -6.438 1.00 90.06 94 LEU A CA 1
ATOM 683 C C . LEU A 1 94 ? -12.382 2.593 -7.350 1.00 90.06 94 LEU A C 1
ATOM 685 O O . LEU A 1 94 ? -11.354 3.088 -6.824 1.00 90.06 94 LEU A O 1
#

pLDDT: mean 85.45, std 14.88, range [42.03, 98.31]

Radius of gyration: 14.74 Å; chains: 1; bounding box: 35×29×32 Å